Protein AF-A0A932Z999-F1 (afdb_monomer_lite)

Sequence (54 aa):
MVTVVPKTVVTMRLNGSSASHSRTDVSARDVRTTIDEPAERGGTNQGLTPTETL

Structure (mmCIF, N/CA/C/O backbone):
data_AF-A0A932Z999-F1
#
_entry.id   AF-A0A932Z999-F1
#
loop_
_atom_site.group_PDB
_atom_site.id
_atom_site.type_symbol
_atom_site.label_atom_id
_atom_site.label_alt_id
_atom_site.label_comp_id
_atom_site.label_asym_id
_atom_site.label_entity_id
_atom_site.label_seq_id
_atom_site.pdbx_PDB_ins_code
_atom_site.Cartn_x
_atom_site.Cartn_y
_atom_site.Cartn_z
_atom_site.occupancy
_atom_site.B_iso_or_equiv
_atom_site.auth_seq_id
_atom_site.auth_comp_id
_atom_site.auth_asym_id
_atom_site.auth_atom_id
_atom_site.pdbx_PDB_model_num
ATOM 1 N N . MET A 1 1 ? -29.626 -6.200 28.843 1.00 73.25 1 MET A N 1
ATOM 2 C CA . MET A 1 1 ? -28.996 -4.970 28.315 1.00 73.25 1 MET A CA 1
ATOM 3 C C . MET A 1 1 ? -27.514 -5.268 28.138 1.00 73.25 1 MET A C 1
ATOM 5 O O . MET A 1 1 ? -26.911 -5.743 29.089 1.00 73.25 1 MET A O 1
ATOM 9 N N . VAL A 1 2 ? -26.961 -5.119 26.931 1.00 82.94 2 VAL A N 1
ATOM 10 C CA . VAL A 1 2 ? -25.531 -5.371 26.667 1.00 82.94 2 VAL A CA 1
ATOM 11 C C . VAL A 1 2 ? -24.773 -4.063 26.855 1.00 82.94 2 VAL A C 1
ATOM 13 O O . VAL A 1 2 ? -25.151 -3.047 26.275 1.00 82.94 2 VAL A O 1
ATOM 16 N N . THR A 1 3 ? -23.720 -4.082 27.665 1.00 86.94 3 THR A N 1
ATOM 17 C CA . THR A 1 3 ? -22.838 -2.926 27.849 1.00 86.94 3 THR A CA 1
ATOM 18 C C . THR A 1 3 ? -21.903 -2.817 26.650 1.00 86.94 3 THR A C 1
ATOM 20 O O . THR A 1 3 ? -21.070 -3.695 26.429 1.00 86.94 3 THR A O 1
ATOM 23 N N . VAL A 1 4 ? -22.035 -1.747 25.866 1.00 87.81 4 VAL A N 1
ATOM 24 C CA . VAL A 1 4 ? -21.118 -1.437 24.762 1.00 87.81 4 VAL A CA 1
ATOM 25 C C . VAL A 1 4 ? -19.985 -0.573 25.304 1.00 87.81 4 VAL A C 1
ATOM 27 O O . VAL A 1 4 ? -20.229 0.520 25.807 1.00 87.81 4 VAL A O 1
ATOM 30 N N . VAL A 1 5 ? -18.747 -1.057 25.195 1.00 88.69 5 VAL A N 1
ATOM 31 C CA . VAL A 1 5 ? -17.546 -0.299 25.567 1.00 88.69 5 VAL A CA 1
ATOM 32 C C . VAL A 1 5 ? -16.774 0.055 24.293 1.00 88.69 5 VAL A C 1
ATOM 34 O O . VAL A 1 5 ? -16.369 -0.857 23.565 1.00 88.69 5 VAL A O 1
ATOM 37 N N . PRO A 1 6 ? -16.564 1.346 23.982 1.00 89.38 6 PRO A N 1
ATOM 38 C CA . PRO A 1 6 ? -15.833 1.746 22.785 1.00 89.38 6 PRO A CA 1
ATOM 39 C C . PRO A 1 6 ? -14.336 1.430 22.916 1.00 89.38 6 PRO A C 1
ATOM 41 O O . PRO A 1 6 ? -13.713 1.721 23.937 1.00 89.38 6 PRO A O 1
ATOM 44 N N . LYS A 1 7 ? -13.727 0.890 21.852 1.00 90.50 7 LYS A N 1
ATOM 45 C CA . LYS A 1 7 ? -12.263 0.880 21.713 1.00 90.50 7 LYS A CA 1
ATOM 46 C C . LYS A 1 7 ? -11.808 2.253 21.228 1.00 90.50 7 LYS A C 1
ATOM 48 O O . LYS A 1 7 ? -11.977 2.576 20.059 1.00 90.50 7 LYS A O 1
ATO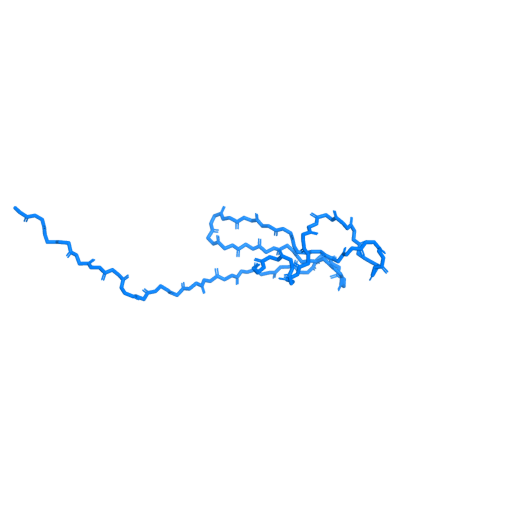M 53 N N . THR A 1 8 ? -11.230 3.043 22.125 1.00 93.75 8 THR A N 1
ATOM 54 C CA . THR A 1 8 ? -10.751 4.405 21.831 1.00 93.75 8 THR A CA 1
ATOM 55 C C . THR A 1 8 ? -9.362 4.439 21.194 1.00 93.75 8 THR A C 1
ATOM 57 O O . THR A 1 8 ? -8.991 5.444 20.598 1.00 93.75 8 THR A O 1
ATOM 60 N N . VAL A 1 9 ? -8.599 3.344 21.292 1.00 94.12 9 VAL A N 1
ATOM 61 C CA . VAL A 1 9 ? -7.240 3.231 20.748 1.00 94.12 9 VAL A CA 1
ATOM 62 C C . VAL A 1 9 ? -7.095 1.922 19.981 1.00 94.12 9 VAL A C 1
ATOM 64 O O . VAL A 1 9 ? -7.455 0.850 20.475 1.00 94.12 9 VAL A O 1
ATOM 67 N N . VAL A 1 10 ? -6.534 2.008 18.774 1.00 91.31 10 VAL A N 1
ATOM 68 C CA . VAL A 1 10 ? -6.178 0.854 17.945 1.00 91.31 10 VAL A CA 1
ATOM 69 C C . VAL A 1 10 ? -4.722 0.986 17.515 1.00 91.31 10 VAL A C 1
ATOM 71 O O . VAL A 1 10 ? -4.355 1.931 16.824 1.00 91.31 10 VAL A O 1
ATOM 74 N N . THR A 1 11 ? -3.889 0.020 17.900 1.00 93.12 11 THR A N 1
ATOM 75 C CA . THR A 1 11 ? -2.518 -0.086 17.391 1.00 93.12 11 THR A CA 1
ATOM 76 C C . THR A 1 11 ? -2.549 -0.680 15.989 1.00 93.12 11 THR A C 1
ATOM 78 O O . THR A 1 11 ? -2.800 -1.876 15.821 1.00 93.12 11 THR A O 1
ATOM 81 N N . MET A 1 12 ? -2.282 0.146 14.983 1.00 93.06 12 MET A N 1
ATOM 82 C CA . MET A 1 12 ? -2.129 -0.319 13.608 1.00 93.06 12 MET A CA 1
ATOM 83 C C . MET A 1 12 ? -0.766 -0.995 13.446 1.00 93.06 12 MET A C 1
ATOM 85 O O . MET A 1 12 ? 0.257 -0.441 13.840 1.00 93.06 12 MET A O 1
ATOM 89 N N . ARG A 1 13 ? -0.754 -2.203 12.875 1.00 95.19 13 ARG A N 1
ATOM 90 C CA . ARG A 1 13 ? 0.475 -2.910 12.498 1.00 95.19 13 ARG A CA 1
ATOM 91 C C . ARG A 1 13 ? 0.517 -3.044 10.987 1.00 95.19 13 ARG A C 1
ATOM 93 O O . ARG A 1 13 ? -0.469 -3.481 10.391 1.00 95.19 13 ARG A O 1
ATOM 100 N N . LEU A 1 14 ? 1.653 -2.682 10.409 1.00 94.81 14 LEU A N 1
ATOM 101 C CA . LEU A 1 14 ? 1.933 -2.828 8.991 1.00 94.81 14 LEU A CA 1
ATOM 102 C C . LEU A 1 14 ? 3.218 -3.628 8.825 1.00 94.81 14 LEU A C 1
ATOM 104 O O . LEU A 1 14 ? 4.178 -3.426 9.569 1.00 94.81 14 LEU A O 1
ATOM 108 N N . ASN A 1 15 ? 3.234 -4.493 7.820 1.00 96.56 15 ASN A N 1
ATOM 109 C CA . ASN A 1 15 ? 4.419 -5.224 7.404 1.00 96.56 15 ASN A CA 1
ATOM 110 C C . ASN A 1 15 ? 4.707 -4.858 5.949 1.00 96.56 15 ASN A C 1
ATOM 112 O O . ASN A 1 15 ? 3.798 -4.916 5.120 1.00 96.56 15 ASN A O 1
ATOM 116 N N . GLY A 1 16 ? 5.954 -4.509 5.644 1.00 95.50 16 GLY A N 1
ATOM 117 C CA . GLY A 1 16 ? 6.409 -4.204 4.290 1.00 95.50 16 GLY A CA 1
ATOM 118 C C . GLY A 1 16 ? 7.541 -5.133 3.867 1.00 95.50 16 GLY A C 1
ATOM 119 O O . GLY A 1 16 ? 8.419 -5.442 4.673 1.00 95.50 16 GLY A O 1
ATOM 120 N N . SER A 1 17 ? 7.518 -5.568 2.611 1.00 96.62 17 SER A N 1
ATOM 121 C CA . SER A 1 17 ? 8.624 -6.272 1.964 1.00 96.62 17 SER A CA 1
ATOM 122 C C . SER A 1 17 ? 8.997 -5.536 0.683 1.00 96.62 17 SER A C 1
ATOM 124 O O . SER A 1 17 ? 8.171 -5.375 -0.216 1.00 96.62 17 SER A O 1
ATOM 126 N N . SER A 1 18 ? 10.233 -5.045 0.619 1.00 94.44 18 SER A N 1
ATOM 127 C CA . SER A 1 18 ? 10.743 -4.354 -0.564 1.00 94.44 18 SER A CA 1
ATOM 128 C C . SER A 1 18 ? 11.116 -5.377 -1.633 1.00 94.44 18 SER A C 1
ATOM 130 O O . SER A 1 18 ? 12.052 -6.155 -1.456 1.00 94.44 18 SER A O 1
ATOM 132 N N . ALA A 1 19 ? 10.374 -5.372 -2.739 1.00 93.25 19 ALA A N 1
ATOM 133 C CA . ALA A 1 19 ? 10.646 -6.214 -3.901 1.00 93.25 19 ALA A CA 1
ATOM 134 C C . ALA A 1 19 ? 11.737 -5.603 -4.801 1.00 93.25 19 ALA A C 1
ATOM 136 O O . ALA A 1 19 ? 12.445 -6.321 -5.504 1.00 93.25 19 ALA A O 1
ATOM 137 N N . SER A 1 20 ? 11.885 -4.276 -4.772 1.00 93.25 20 SER A N 1
ATOM 138 C CA . SER A 1 20 ? 12.934 -3.525 -5.465 1.00 93.25 20 SER A CA 1
ATOM 139 C C . SER A 1 20 ? 13.237 -2.216 -4.721 1.00 93.25 20 SER A C 1
ATOM 141 O O . SER A 1 20 ? 12.662 -1.940 -3.668 1.00 93.25 20 SER A O 1
ATOM 143 N N . HIS A 1 21 ? 14.128 -1.388 -5.277 1.00 92.12 21 HIS A N 1
ATOM 144 C CA . HIS A 1 21 ? 14.394 -0.040 -4.760 1.00 92.12 21 HIS A CA 1
ATOM 145 C C . HIS A 1 21 ? 13.192 0.915 -4.891 1.00 92.12 21 HIS A C 1
ATOM 147 O O . HIS A 1 21 ? 13.149 1.928 -4.200 1.00 92.12 21 HIS A O 1
ATOM 153 N N . SER A 1 22 ? 12.247 0.604 -5.782 1.00 94.31 22 SER A N 1
ATOM 154 C CA . SER A 1 22 ? 11.105 1.451 -6.140 1.00 94.31 22 SER A CA 1
ATOM 155 C C . SER A 1 22 ? 9.750 0.842 -5.778 1.00 94.31 22 SER A C 1
ATOM 157 O O . SER A 1 22 ? 8.758 1.559 -5.791 1.00 94.31 22 SER A O 1
ATOM 159 N N . ARG A 1 23 ? 9.703 -0.442 -5.389 1.00 95.12 23 ARG A N 1
ATOM 160 C CA . ARG A 1 23 ? 8.468 -1.164 -5.064 1.00 95.12 23 ARG A CA 1
ATOM 161 C C . ARG A 1 23 ? 8.529 -1.864 -3.710 1.00 95.12 23 ARG A C 1
ATOM 163 O O . ARG A 1 23 ? 9.432 -2.659 -3.439 1.00 95.12 23 ARG A O 1
ATOM 170 N N . THR A 1 24 ? 7.493 -1.654 -2.902 1.00 96.44 24 THR A N 1
ATOM 171 C CA . THR A 1 24 ? 7.263 -2.345 -1.628 1.00 96.44 24 THR A CA 1
ATOM 172 C C . THR A 1 24 ? 5.851 -2.913 -1.576 1.00 96.44 24 THR A C 1
ATOM 174 O O . THR A 1 24 ? 4.870 -2.188 -1.719 1.00 96.44 24 THR A O 1
ATOM 177 N N . ASP A 1 25 ? 5.738 -4.210 -1.309 1.00 96.31 25 ASP A N 1
ATOM 178 C CA . ASP A 1 25 ? 4.451 -4.833 -1.021 1.00 96.31 25 ASP A CA 1
ATOM 179 C C . ASP A 1 25 ? 4.159 -4.690 0.478 1.00 96.31 25 ASP A C 1
ATOM 181 O O . ASP A 1 25 ? 4.971 -5.057 1.334 1.00 96.31 25 ASP A O 1
ATOM 185 N N . VAL A 1 26 ? 3.001 -4.120 0.802 1.00 95.69 26 VAL A N 1
ATOM 186 C CA . VAL A 1 26 ? 2.586 -3.768 2.161 1.00 95.69 26 VAL A CA 1
ATOM 187 C C . VAL A 1 26 ? 1.359 -4.576 2.547 1.00 95.69 26 VAL A C 1
ATOM 189 O O . VAL A 1 26 ? 0.443 -4.797 1.756 1.00 95.69 26 VAL A O 1
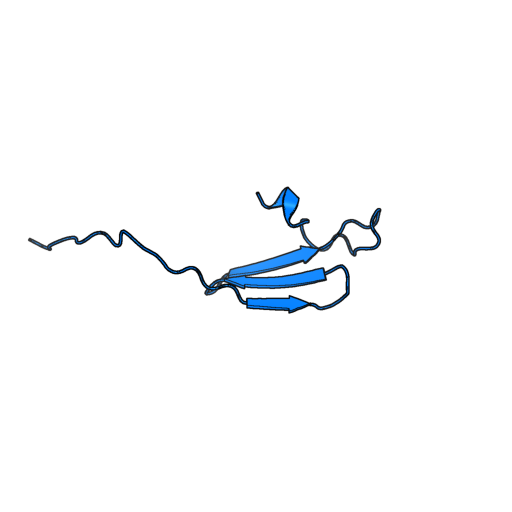ATOM 192 N N . SER A 1 27 ? 1.315 -5.003 3.802 1.00 95.88 27 SER A N 1
ATOM 193 C CA . SER A 1 27 ? 0.158 -5.670 4.382 1.00 95.88 27 SER A CA 1
ATOM 194 C C . SER A 1 27 ? -0.227 -5.054 5.719 1.00 95.88 27 SER A C 1
ATOM 196 O O . SER A 1 27 ? 0.628 -4.668 6.517 1.00 95.88 27 SER A O 1
ATOM 198 N N . ALA A 1 28 ? -1.531 -4.971 5.959 1.00 95.25 28 ALA A N 1
ATOM 199 C CA . ALA A 1 28 ? -2.121 -4.522 7.208 1.00 95.25 28 ALA A CA 1
ATOM 200 C C . ALA A 1 28 ? -3.309 -5.430 7.539 1.00 95.25 28 ALA A C 1
ATOM 202 O O . ALA A 1 28 ? -4.330 -5.408 6.848 1.00 95.25 28 ALA A O 1
ATOM 203 N N . ARG A 1 29 ? -3.188 -6.225 8.612 1.00 93.31 29 ARG A N 1
ATOM 204 C CA . ARG A 1 29 ? -4.143 -7.304 8.936 1.00 93.31 29 ARG A CA 1
ATOM 205 C C . ARG A 1 29 ? -4.297 -8.244 7.727 1.00 93.31 29 ARG A C 1
ATOM 207 O O . ARG A 1 29 ? -3.309 -8.835 7.305 1.00 93.31 29 ARG A O 1
ATOM 214 N N . ASP A 1 30 ? -5.493 -8.313 7.149 1.00 94.31 30 ASP A N 1
ATOM 215 C CA . ASP A 1 30 ? -5.827 -9.176 6.010 1.00 94.31 30 ASP A CA 1
ATOM 216 C C . ASP A 1 30 ? -5.851 -8.412 4.673 1.00 94.31 30 ASP A C 1
ATOM 218 O O . ASP A 1 30 ? -6.255 -8.952 3.646 1.00 94.31 30 ASP A O 1
ATOM 222 N N . VAL A 1 31 ? -5.429 -7.142 4.673 1.00 95.06 31 VAL A N 1
ATOM 223 C CA . VAL A 1 31 ? -5.368 -6.288 3.480 1.00 95.06 31 VAL A CA 1
ATOM 224 C C . VAL A 1 31 ? -3.937 -6.240 2.963 1.00 95.06 31 VAL A C 1
ATOM 226 O O . VAL A 1 31 ? -2.994 -6.091 3.743 1.00 95.06 31 VAL A O 1
ATOM 229 N N . ARG A 1 32 ? -3.779 -6.339 1.643 1.00 94.94 32 ARG A N 1
ATOM 230 C CA . ARG A 1 32 ? -2.500 -6.184 0.945 1.00 94.94 32 ARG A CA 1
ATOM 231 C C . ARG A 1 32 ? -2.616 -5.090 -0.101 1.00 94.94 32 ARG A C 1
ATOM 233 O O . ARG A 1 32 ? -3.660 -4.951 -0.729 1.00 94.94 32 ARG A O 1
ATOM 240 N N . THR A 1 33 ? -1.539 -4.343 -0.278 1.00 95.44 33 THR A N 1
ATOM 241 C CA . THR A 1 33 ? -1.406 -3.331 -1.320 1.00 95.44 33 THR A CA 1
ATOM 242 C C . THR A 1 33 ? 0.044 -3.261 -1.785 1.00 95.44 33 THR A C 1
ATOM 244 O O . THR A 1 33 ? 0.952 -3.672 -1.061 1.00 95.44 33 THR A O 1
ATOM 247 N N . THR A 1 34 ? 0.261 -2.731 -2.979 1.00 96.75 34 THR A N 1
ATOM 248 C CA . THR A 1 34 ? 1.592 -2.453 -3.513 1.00 96.75 34 THR A CA 1
ATOM 249 C C . THR A 1 34 ? 1.793 -0.947 -3.518 1.00 96.75 34 THR A C 1
ATOM 251 O O . THR A 1 34 ? 0.944 -0.203 -4.007 1.00 96.75 34 THR A O 1
ATOM 254 N N . ILE A 1 35 ? 2.916 -0.515 -2.955 1.00 96.19 35 ILE A N 1
ATOM 255 C CA . ILE A 1 35 ? 3.427 0.843 -3.085 1.00 96.19 35 ILE A CA 1
ATOM 256 C C . ILE A 1 35 ? 4.538 0.794 -4.123 1.00 96.19 35 ILE A C 1
ATOM 258 O O . ILE A 1 35 ? 5.463 -0.013 -3.992 1.00 96.19 35 ILE A O 1
ATOM 262 N N . ASP A 1 36 ? 4.447 1.633 -5.145 1.00 96.88 36 ASP A N 1
ATOM 263 C CA . ASP A 1 36 ? 5.403 1.650 -6.247 1.00 96.88 36 ASP A CA 1
ATOM 264 C C . ASP A 1 36 ? 5.614 3.072 -6.763 1.00 96.88 36 ASP A C 1
ATOM 266 O O . ASP A 1 36 ? 4.747 3.933 -6.625 1.00 96.88 36 ASP A O 1
ATOM 270 N N . GLU A 1 37 ? 6.781 3.314 -7.345 1.00 96.25 37 GLU A N 1
ATOM 271 C CA . GLU A 1 37 ? 7.071 4.562 -8.041 1.00 96.25 37 GLU A CA 1
ATOM 272 C C . GLU A 1 37 ? 6.546 4.506 -9.487 1.00 96.25 37 GLU A C 1
ATOM 274 O O . GLU A 1 37 ? 6.429 3.426 -10.087 1.00 96.25 37 GLU A O 1
ATOM 279 N N . PRO A 1 38 ? 6.248 5.666 -10.092 1.00 95.50 38 PRO A N 1
ATOM 280 C CA . PRO A 1 38 ? 5.847 5.708 -11.479 1.00 95.50 38 PRO A CA 1
ATOM 281 C C . PRO A 1 38 ? 7.044 5.442 -12.401 1.00 95.50 38 PRO A C 1
ATOM 283 O O . PRO A 1 38 ? 8.209 5.605 -12.011 1.00 95.50 38 PRO A O 1
ATOM 286 N N . ALA A 1 39 ? 6.776 5.043 -13.646 1.00 95.62 39 ALA A N 1
ATOM 287 C CA . ALA A 1 39 ? 7.825 4.751 -14.629 1.00 95.62 39 ALA A CA 1
ATOM 288 C C . ALA A 1 39 ? 8.764 5.951 -14.864 1.00 95.62 39 ALA A C 1
ATOM 290 O O . ALA A 1 39 ? 9.969 5.776 -15.034 1.00 95.62 39 ALA A O 1
ATOM 291 N N . GLU A 1 40 ? 8.239 7.173 -14.783 1.00 95.00 40 GLU A N 1
ATOM 292 C CA . GLU A 1 40 ? 8.961 8.444 -14.900 1.00 95.00 40 GLU A CA 1
ATOM 293 C C . GLU A 1 40 ? 10.029 8.624 -13.809 1.00 95.00 40 GLU A C 1
ATOM 295 O O . GLU A 1 40 ? 10.978 9.388 -13.987 1.00 95.00 40 GLU A O 1
ATOM 300 N N . ARG A 1 41 ? 9.895 7.910 -12.685 1.00 92.69 41 ARG A N 1
ATOM 301 C CA . ARG A 1 41 ? 10.852 7.884 -11.569 1.00 92.69 41 ARG A CA 1
AT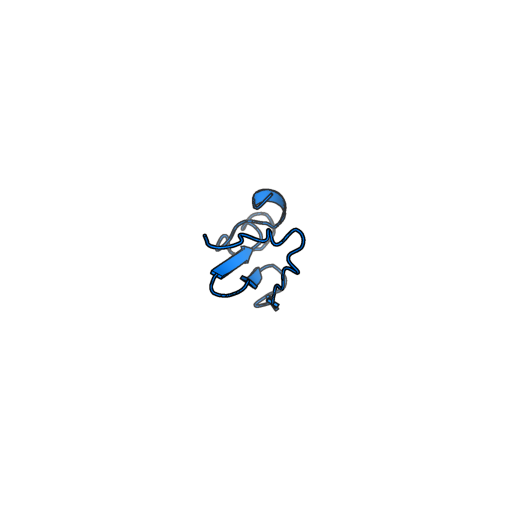OM 302 C C . ARG A 1 41 ? 11.587 6.543 -11.450 1.00 92.69 41 ARG A C 1
ATOM 304 O O . ARG A 1 41 ? 12.248 6.304 -10.444 1.00 92.69 41 ARG A O 1
ATOM 311 N N . GLY A 1 42 ? 11.504 5.685 -12.472 1.00 92.94 42 GLY A N 1
ATOM 312 C CA . GLY A 1 42 ? 12.182 4.384 -12.513 1.00 92.94 42 GLY A CA 1
ATOM 313 C C . GLY A 1 42 ? 11.463 3.252 -11.767 1.00 92.94 42 GLY A C 1
ATOM 314 O O . GLY A 1 42 ? 12.083 2.227 -11.472 1.00 92.94 42 GLY A O 1
ATOM 315 N N . GLY A 1 43 ? 10.180 3.422 -11.435 1.00 94.88 43 GLY A N 1
ATOM 316 C CA . GLY A 1 43 ? 9.344 2.367 -10.858 1.00 94.88 43 GLY A CA 1
ATOM 317 C C . GLY A 1 43 ? 8.577 1.554 -11.899 1.00 94.88 43 GLY A C 1
ATOM 318 O O . GLY A 1 43 ? 8.877 1.611 -13.095 1.00 94.88 43 GLY A O 1
ATOM 319 N N . THR A 1 44 ? 7.616 0.744 -11.443 1.00 95.44 44 THR A N 1
ATOM 320 C CA . THR A 1 44 ? 6.914 -0.219 -12.311 1.00 95.44 44 THR A CA 1
ATOM 321 C C . THR A 1 44 ? 5.446 0.112 -12.581 1.00 95.44 44 THR A C 1
ATOM 323 O O . THR A 1 44 ? 4.812 -0.624 -13.337 1.00 95.44 44 THR A O 1
ATOM 326 N N . ASN A 1 45 ? 4.914 1.219 -12.040 1.00 95.56 45 ASN A N 1
ATOM 327 C CA . ASN A 1 45 ? 3.494 1.594 -12.150 1.00 95.56 45 ASN A CA 1
ATOM 328 C C . ASN A 1 45 ? 2.519 0.493 -11.663 1.00 95.56 45 ASN A C 1
ATOM 330 O O . ASN A 1 45 ? 1.382 0.410 -12.125 1.00 95.56 45 ASN A O 1
ATOM 334 N N . GLN A 1 46 ? 2.943 -0.384 -10.746 1.00 95.31 46 GLN A N 1
ATOM 335 C CA . GLN A 1 46 ? 2.116 -1.489 -10.228 1.00 95.31 46 GLN A CA 1
ATOM 336 C C . GLN A 1 46 ? 1.363 -1.134 -8.941 1.00 95.31 46 GLN A C 1
ATOM 338 O O . GLN A 1 46 ? 0.610 -1.950 -8.410 1.00 95.31 46 GLN A O 1
ATOM 343 N N . GLY A 1 47 ? 1.567 0.076 -8.436 1.00 94.88 47 GLY A N 1
ATOM 344 C CA . GLY A 1 47 ? 0.966 0.589 -7.221 1.00 94.88 47 GLY A CA 1
ATOM 345 C C . GLY A 1 47 ? 1.012 2.108 -7.203 1.00 94.88 47 GLY A C 1
ATOM 346 O O . GLY A 1 47 ? 1.661 2.727 -8.042 1.00 94.88 47 GLY A O 1
ATOM 347 N N . LEU A 1 48 ? 0.307 2.690 -6.239 1.00 95.81 48 LEU A N 1
ATOM 348 C CA . LEU A 1 48 ? 0.377 4.120 -5.967 1.00 95.81 48 LEU A CA 1
ATOM 349 C C . LEU A 1 48 ? 1.669 4.432 -5.208 1.00 95.81 48 LEU A C 1
ATOM 351 O O . LEU A 1 48 ? 2.140 3.623 -4.402 1.00 95.81 48 LEU A O 1
ATOM 355 N N . THR A 1 49 ? 2.204 5.629 -5.405 1.00 95.00 49 THR A N 1
ATOM 356 C CA . THR A 1 49 ? 3.265 6.156 -4.545 1.00 95.00 49 THR A CA 1
ATOM 357 C C . THR A 1 49 ? 2.735 6.384 -3.125 1.00 95.00 49 THR A C 1
ATOM 359 O O . THR A 1 49 ? 1.529 6.572 -2.935 1.00 95.00 49 T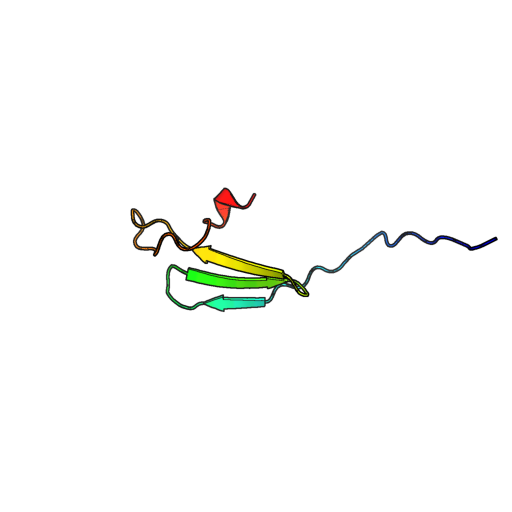HR A O 1
ATOM 362 N N . PRO A 1 50 ? 3.603 6.453 -2.094 1.00 91.38 50 PRO A N 1
ATOM 363 C CA . PRO A 1 50 ? 3.157 6.774 -0.738 1.00 91.38 50 PRO A CA 1
ATOM 364 C C . PRO A 1 50 ? 2.328 8.063 -0.666 1.00 91.38 50 PRO A C 1
ATOM 366 O O . PRO A 1 50 ? 1.357 8.137 0.079 1.00 91.38 50 PRO A O 1
ATOM 369 N N . THR A 1 51 ? 2.688 9.076 -1.454 1.00 91.12 51 THR A N 1
ATOM 370 C CA . THR A 1 51 ? 2.030 10.386 -1.433 1.00 91.12 51 THR A CA 1
ATOM 371 C C . THR A 1 51 ? 0.644 10.364 -2.078 1.00 91.12 51 THR A C 1
ATOM 373 O O . THR A 1 51 ? -0.216 11.136 -1.675 1.00 91.12 51 THR A O 1
ATOM 376 N N . GLU A 1 52 ? 0.404 9.465 -3.033 1.00 92.69 52 GLU A N 1
ATOM 377 C CA . GLU A 1 52 ? -0.903 9.267 -3.680 1.00 92.69 52 GLU A CA 1
ATOM 378 C C . GLU A 1 52 ? -1.871 8.421 -2.837 1.00 92.69 52 GLU A C 1
ATOM 380 O O . GLU A 1 52 ? -3.057 8.350 -3.149 1.00 92.69 52 GLU A O 1
ATOM 385 N N . THR A 1 53 ? -1.385 7.773 -1.771 1.00 82.06 53 THR A N 1
ATOM 386 C CA . THR A 1 53 ? -2.220 6.990 -0.838 1.00 82.06 53 THR A CA 1
ATOM 387 C C . THR A 1 53 ? -2.810 7.803 0.322 1.00 82.06 53 THR A C 1
ATOM 389 O O . THR A 1 53 ? -3.542 7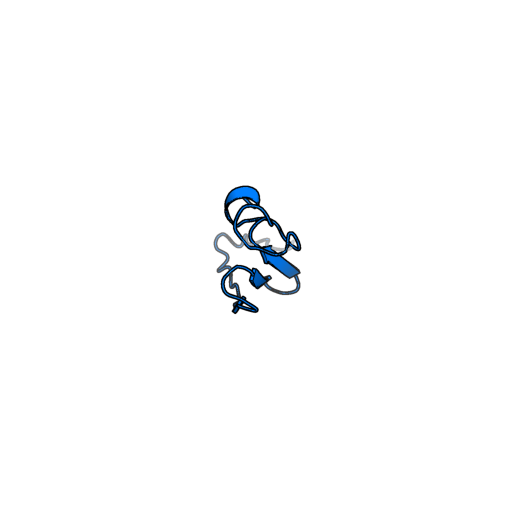.230 1.134 1.00 82.06 53 THR A O 1
ATOM 392 N N . LEU A 1 54 ? -2.473 9.098 0.421 1.00 60.62 54 LEU A N 1
ATOM 393 C CA . LEU A 1 54 ? -2.884 10.018 1.494 1.00 60.62 54 LEU A CA 1
ATOM 394 C C . LEU A 1 54 ? -4.268 10.639 1.268 1.00 60.62 54 LEU A C 1
ATOM 396 O O . LEU A 1 54 ? -4.564 11.042 0.122 1.00 60.62 54 LEU A O 1
#

pLDDT: mean 92.62, std 6.05, range [60.62, 96.88]

Radius of gyration: 16.46 Å; chains: 1; bounding box: 43×20×43 Å

Foldse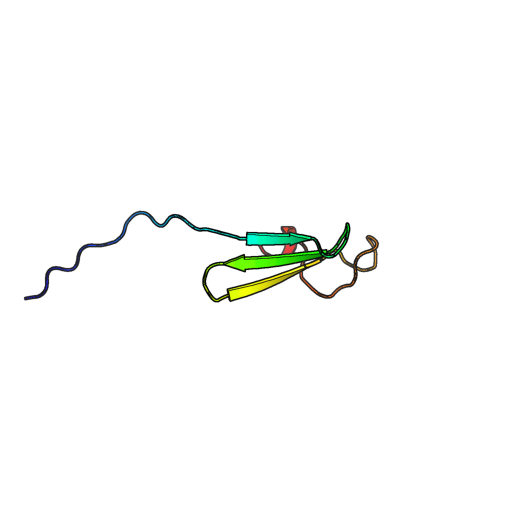ek 3Di:
DDDDDDDPDDDWDKDWDAPDPFKIWMDTDPDIFIAGDDVVVVTDPRHHHPVVVD

Secondary structure (DSSP, 8-state):
--------------EEEESSSSEEEEEETTEEEEEE--GGGT--SSSB-GGGG-